Protein AF-A0A397YEB2-F1 (afdb_monomer)

pLDDT: mean 87.71, std 12.82, range [42.72, 96.62]

Secondary structure (DSSP, 8-state):
-----------EEEEEEEESSS--EEEEEEETTS-THHHHHHHHHHHT--GGGEEEEETTEEPPTT--TTTTT--TTEEEEEEE-

InterPro domains:
  IPR022617 Rad60/SUMO-like domain [PF11976] (13-83)
  IPR029071 Ubiquitin-like domain superfamily [SSF54236] (8-84)

Sequence (85 aa):
MRSKRCRAPQEKITLKVTNLEDEGKDVYEIGVHVHLERLMLDYCQRRNLDYTTLSFIFNGTFIRPLQTPAQLMMENDDIIDTVMD

Organism: Brassica campestris (NCBI:txid3711)

Structure (mmCIF, N/CA/C/O backbone):
data_AF-A0A397YEB2-F1
#
_entry.id   AF-A0A397YEB2-F1
#
loop_
_atom_site.group_PDB
_atom_site.id
_atom_site.type_symbol
_atom_site.label_atom_id
_atom_site.label_alt_id
_atom_site.label_comp_id
_atom_site.label_asym_id
_atom_site.label_entity_id
_atom_site.label_seq_id
_atom_site.pdbx_PDB_ins_code
_atom_site.Cartn_x
_atom_site.Cartn_y
_atom_site.Cartn_z
_atom_site.occupancy
_atom_site.B_iso_or_equiv
_atom_site.auth_seq_id
_atom_site.auth_comp_id
_atom_site.auth_asym_id
_atom_site.auth_atom_id
_atom_site.pdbx_PDB_model_num
ATOM 1 N N . MET A 1 1 ? -38.902 -2.643 10.170 1.00 42.72 1 MET A N 1
ATOM 2 C CA . MET A 1 1 ? -37.859 -2.199 11.120 1.00 42.72 1 MET A CA 1
ATOM 3 C C . MET A 1 1 ? -36.536 -2.107 10.369 1.00 42.72 1 MET A C 1
ATOM 5 O O . MET A 1 1 ? -36.002 -3.138 9.991 1.00 42.72 1 MET A O 1
ATOM 9 N N . ARG A 1 2 ? -36.041 -0.904 10.042 1.00 51.09 2 ARG A N 1
ATOM 10 C CA . ARG A 1 2 ? -34.696 -0.763 9.458 1.00 51.09 2 ARG A CA 1
ATOM 11 C C . ARG A 1 2 ? -33.715 -0.743 10.621 1.00 51.09 2 ARG A C 1
ATOM 13 O O . ARG A 1 2 ? -33.639 0.266 11.317 1.00 51.09 2 ARG A O 1
ATOM 20 N N . SER A 1 3 ? -33.043 -1.866 10.866 1.00 53.72 3 SER A N 1
ATOM 21 C CA . SER A 1 3 ? -31.960 -1.954 11.843 1.00 53.72 3 SER A CA 1
ATOM 22 C C . SER A 1 3 ? -30.935 -0.874 11.524 1.00 53.72 3 SER A C 1
ATOM 24 O O . SER A 1 3 ? -30.157 -0.996 10.578 1.00 53.72 3 SER A O 1
ATOM 26 N N . LYS A 1 4 ? -30.960 0.212 12.299 1.00 60.69 4 LYS A N 1
ATOM 27 C CA . LYS A 1 4 ? -29.861 1.164 12.353 1.00 60.69 4 LYS A CA 1
ATOM 28 C C . LYS A 1 4 ? -28.697 0.388 12.954 1.00 60.69 4 LYS A C 1
ATOM 30 O O . LYS A 1 4 ? -28.619 0.234 14.167 1.00 60.69 4 LYS A O 1
ATOM 35 N N . ARG A 1 5 ? -27.841 -0.187 12.102 1.00 55.62 5 ARG A N 1
ATOM 36 C CA . ARG A 1 5 ? -26.535 -0.676 12.544 1.00 55.62 5 ARG A CA 1
ATOM 37 C C . ARG A 1 5 ? -25.826 0.536 13.133 1.00 55.62 5 ARG A C 1
ATOM 39 O O . ARG A 1 5 ? -25.425 1.427 12.389 1.00 55.62 5 ARG A O 1
ATOM 46 N N . CYS A 1 6 ? -25.709 0.575 14.455 1.00 47.19 6 CYS A N 1
ATOM 47 C CA . CYS A 1 6 ? -24.724 1.395 15.136 1.00 47.19 6 CYS A CA 1
ATOM 48 C C . CYS A 1 6 ? -23.364 0.895 14.645 1.00 47.19 6 CYS A C 1
ATOM 50 O O . CYS A 1 6 ? -22.840 -0.098 15.143 1.00 47.19 6 CYS A O 1
ATOM 52 N N . ARG A 1 7 ? -22.853 1.484 13.562 1.00 60.97 7 ARG A N 1
ATOM 53 C CA . ARG A 1 7 ? -21.508 1.189 13.089 1.00 60.97 7 ARG A CA 1
ATOM 54 C C . ARG A 1 7 ? -20.602 1.890 14.090 1.00 60.97 7 ARG A C 1
ATOM 56 O O . ARG A 1 7 ? -20.602 3.118 14.134 1.00 60.97 7 ARG A O 1
ATOM 63 N N . ALA A 1 8 ? -19.910 1.118 14.930 1.00 60.41 8 ALA A N 1
ATOM 64 C CA . ALA A 1 8 ? -18.784 1.650 15.687 1.00 60.41 8 ALA A CA 1
ATOM 65 C C . ALA A 1 8 ? -17.890 2.446 14.716 1.00 60.41 8 ALA A C 1
ATOM 67 O O . ALA A 1 8 ? -17.852 2.078 13.529 1.00 60.41 8 ALA A O 1
ATOM 68 N N . PRO A 1 9 ? -17.230 3.531 15.162 1.00 60.66 9 PRO A N 1
ATOM 69 C CA . PRO A 1 9 ? -16.255 4.225 14.335 1.00 60.66 9 PRO A CA 1
ATOM 70 C C . PRO A 1 9 ? -15.317 3.166 13.761 1.00 60.66 9 PRO A C 1
ATOM 72 O O . PRO A 1 9 ? -14.640 2.464 14.505 1.00 60.66 9 PRO A O 1
ATOM 75 N N . GLN A 1 10 ? -15.394 2.941 12.450 1.00 70.94 10 GLN A N 1
ATOM 76 C CA . GLN A 1 10 ? -14.447 2.047 11.806 1.00 70.94 10 GLN A CA 1
ATOM 77 C C . GLN A 1 10 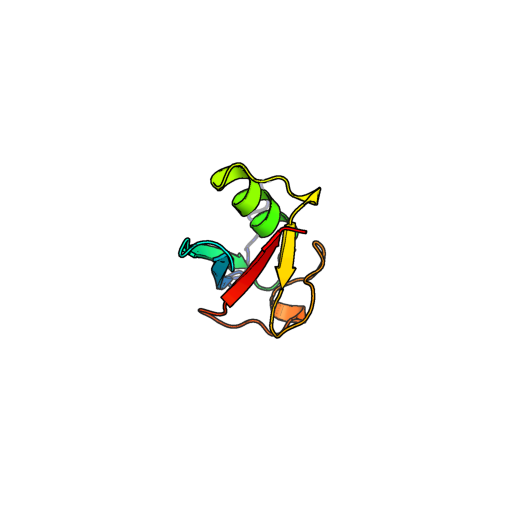? -13.143 2.812 11.832 1.00 70.94 10 GLN A C 1
ATOM 79 O O . GLN A 1 10 ? -13.074 3.884 11.238 1.00 70.94 10 GLN A O 1
ATOM 84 N N . GLU A 1 11 ? -12.174 2.299 12.577 1.00 88.62 11 GLU A N 1
ATOM 85 C CA . GLU A 1 11 ? -10.823 2.828 12.574 1.00 88.62 11 GLU A CA 1
ATOM 86 C C . GLU A 1 11 ? -10.299 2.777 11.139 1.00 88.62 11 GLU A C 1
ATOM 88 O O . GLU A 1 11 ? -10.424 1.761 10.440 1.00 88.62 11 GLU A O 1
ATOM 93 N N . LYS A 1 12 ? -9.822 3.924 10.670 1.00 93.75 12 LYS A N 1
ATOM 94 C CA . LYS A 1 12 ? -9.317 4.111 9.319 1.00 93.75 12 LYS A CA 1
ATOM 95 C C . LYS A 1 12 ? -7.922 4.680 9.395 1.00 93.75 12 LYS A C 1
ATOM 97 O O . LYS A 1 12 ? -7.623 5.440 10.312 1.00 93.75 12 LYS A O 1
ATOM 102 N N . ILE A 1 13 ? -7.140 4.346 8.386 1.00 95.50 13 ILE A N 1
ATOM 103 C CA . ILE A 1 13 ? -5.816 4.896 8.175 1.00 95.50 13 ILE A CA 1
ATOM 104 C C . ILE A 1 13 ? -5.705 5.467 6.766 1.00 95.50 13 ILE A C 1
ATOM 106 O O . ILE A 1 13 ? -6.443 5.074 5.852 1.00 95.50 13 ILE A O 1
ATOM 110 N N . THR A 1 14 ? -4.769 6.389 6.612 1.00 96.62 14 THR A N 1
ATOM 111 C CA . THR A 1 14 ? -4.379 6.967 5.332 1.00 96.62 14 THR A CA 1
ATOM 112 C C . THR A 1 14 ? -3.150 6.239 4.810 1.00 96.62 14 THR A C 1
ATOM 114 O O . THR A 1 14 ? -2.140 6.203 5.497 1.00 96.62 14 THR A O 1
ATOM 117 N N . LEU A 1 15 ? -3.212 5.706 3.594 1.00 96.62 15 LEU A N 1
ATOM 118 C CA . LEU A 1 15 ? -2.104 5.038 2.914 1.00 96.62 15 LEU A CA 1
ATOM 119 C C . LEU A 1 15 ? -1.759 5.774 1.622 1.00 96.62 15 LEU A C 1
ATOM 121 O O . LEU A 1 15 ? -2.636 6.333 0.957 1.00 96.62 15 LEU A O 1
ATOM 125 N N . LYS A 1 16 ? -0.484 5.756 1.250 1.00 95.44 16 LYS A N 1
ATOM 126 C CA . LYS A 1 16 ? 0.033 6.319 0.002 1.00 95.44 16 LYS A CA 1
ATOM 127 C C . L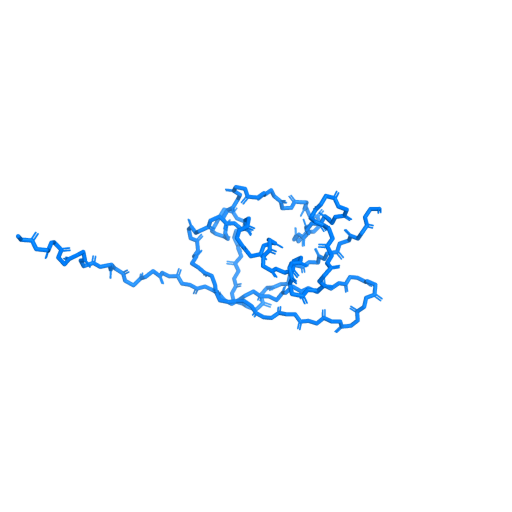YS A 1 16 ? 0.453 5.181 -0.905 1.00 95.44 16 LYS A C 1
ATOM 129 O O . LYS A 1 16 ? 1.205 4.318 -0.485 1.00 95.44 16 LYS A O 1
ATOM 134 N N . VAL A 1 17 ? -0.014 5.181 -2.143 1.00 94.75 17 VAL A N 1
ATOM 135 C CA . VAL A 1 17 ? 0.422 4.230 -3.165 1.00 94.75 17 VAL A CA 1
ATOM 136 C C . VAL A 1 17 ? 1.305 4.973 -4.151 1.00 94.75 17 VAL A C 1
ATOM 138 O O . VAL A 1 17 ? 0.899 6.009 -4.687 1.00 94.75 17 VAL A O 1
ATOM 141 N N . THR A 1 18 ? 2.509 4.461 -4.367 1.00 92.12 18 THR A N 1
ATOM 142 C CA . THR A 1 18 ? 3.515 5.034 -5.261 1.00 92.12 18 THR A CA 1
ATOM 143 C C . THR A 1 18 ? 3.917 4.026 -6.321 1.00 92.12 18 THR A C 1
ATOM 145 O O . THR A 1 18 ? 3.929 2.823 -6.073 1.00 92.12 18 THR A O 1
ATOM 148 N N . ASN A 1 19 ? 4.223 4.506 -7.521 1.00 86.38 19 ASN A N 1
ATOM 149 C CA . ASN A 1 19 ? 4.868 3.688 -8.542 1.00 86.38 19 ASN A CA 1
ATOM 150 C C . ASN A 1 19 ? 6.387 3.843 -8.405 1.00 86.38 19 ASN A C 1
ATOM 152 O O . ASN A 1 19 ? 6.861 4.943 -8.133 1.00 86.38 19 ASN A O 1
ATOM 156 N N . LEU A 1 20 ? 7.152 2.758 -8.544 1.00 79.06 20 LEU A N 1
ATOM 157 C CA . LEU A 1 20 ? 8.614 2.856 -8.587 1.00 79.06 20 LEU A CA 1
ATOM 158 C C . LEU A 1 20 ? 9.118 3.486 -9.893 1.00 79.06 20 LEU A C 1
ATOM 160 O O . LEU A 1 20 ? 10.191 4.084 -9.895 1.00 79.06 20 LEU A O 1
ATOM 164 N N . GLU A 1 21 ? 8.367 3.360 -10.989 1.00 75.44 21 GLU A N 1
ATOM 165 C CA . GLU A 1 21 ? 8.769 3.886 -12.301 1.00 75.44 21 GLU A CA 1
ATOM 166 C C . GLU A 1 21 ? 8.377 5.354 -12.514 1.00 75.44 21 GLU A C 1
ATOM 168 O O . GLU A 1 21 ? 9.046 6.072 -13.255 1.00 75.44 21 GLU A O 1
ATOM 173 N N . ASP A 1 22 ? 7.333 5.820 -11.824 1.00 76.94 22 ASP A N 1
ATOM 174 C CA . ASP A 1 22 ? 6.778 7.166 -11.965 1.00 76.94 22 ASP A CA 1
ATOM 175 C C . ASP A 1 22 ? 6.667 7.876 -10.613 1.00 76.94 22 ASP A C 1
ATOM 177 O O . ASP A 1 22 ? 6.294 7.286 -9.606 1.00 76.94 22 ASP A O 1
ATOM 181 N N . GLU A 1 23 ? 6.805 9.204 -10.592 1.00 73.19 23 GLU A N 1
ATOM 182 C CA . GLU A 1 23 ? 6.585 10.022 -9.382 1.00 73.19 23 GLU A CA 1
ATOM 183 C C . GLU A 1 23 ? 5.103 10.140 -8.949 1.00 73.19 23 GLU A C 1
ATOM 185 O O . GLU A 1 23 ? 4.744 10.940 -8.077 1.00 73.19 23 GLU A O 1
ATOM 190 N N . GLY A 1 24 ? 4.210 9.349 -9.550 1.00 77.94 24 GLY A N 1
ATOM 191 C CA . GLY A 1 24 ? 2.786 9.338 -9.246 1.00 77.94 24 GLY A CA 1
ATOM 192 C C . GLY A 1 24 ? 2.500 8.832 -7.832 1.00 77.94 24 GLY A C 1
ATOM 193 O O . GLY A 1 24 ? 2.797 7.686 -7.507 1.00 77.94 24 GLY A O 1
ATOM 194 N N . LYS A 1 25 ? 1.861 9.675 -7.009 1.00 86.06 25 LYS A N 1
ATOM 195 C CA . LYS A 1 25 ? 1.400 9.317 -5.659 1.00 86.06 25 LYS A CA 1
ATOM 196 C C . LYS A 1 25 ? -0.117 9.414 -5.568 1.00 86.06 25 LYS A C 1
ATOM 198 O O . LYS A 1 25 ? -0.681 10.468 -5.859 1.00 86.06 25 LYS A O 1
ATOM 203 N N . ASP A 1 26 ? -0.765 8.345 -5.126 1.00 92.50 26 ASP A N 1
ATOM 204 C CA . ASP A 1 26 ? -2.193 8.322 -4.813 1.00 92.50 26 ASP A CA 1
ATOM 205 C C . ASP A 1 26 ? -2.396 8.131 -3.313 1.00 92.50 26 ASP A C 1
ATOM 207 O O . ASP A 1 26 ? -1.742 7.304 -2.685 1.00 92.50 26 ASP A O 1
ATOM 211 N N . VAL A 1 27 ? -3.316 8.894 -2.728 1.00 94.31 27 VAL A N 1
ATOM 212 C CA . VAL A 1 27 ? -3.626 8.833 -1.296 1.00 94.31 27 VAL A CA 1
ATOM 213 C C . VAL A 1 27 ? -4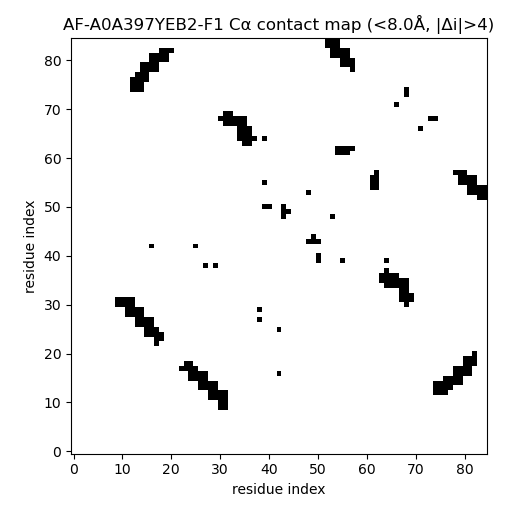.988 8.175 -1.110 1.00 94.31 27 VAL A C 1
ATOM 215 O O . VAL A 1 27 ? -5.969 8.569 -1.745 1.00 94.31 27 VAL A O 1
ATOM 218 N N . TYR A 1 28 ? -5.054 7.195 -0.214 1.00 95.31 28 TYR A N 1
ATOM 219 C CA . TYR A 1 28 ? -6.251 6.422 0.093 1.00 95.31 28 TYR A CA 1
ATOM 220 C C . TYR A 1 28 ? -6.559 6.462 1.581 1.00 95.31 28 TYR A C 1
ATOM 222 O O . TYR A 1 28 ? -5.668 6.312 2.403 1.00 95.31 28 TYR A O 1
ATOM 230 N N . GLU A 1 29 ? -7.838 6.579 1.926 1.00 95.06 29 GLU A N 1
ATOM 231 C CA . GLU A 1 29 ? -8.323 6.359 3.288 1.00 95.06 29 GLU A CA 1
ATOM 232 C C . GLU A 1 29 ? -9.087 5.028 3.326 1.00 95.06 29 GLU A C 1
ATOM 234 O O . GLU A 1 29 ? -10.108 4.865 2.648 1.00 95.06 29 GLU A O 1
ATOM 239 N N . ILE A 1 30 ? -8.604 4.063 4.110 1.00 94.25 30 ILE A N 1
ATOM 240 C CA . ILE A 1 30 ? -9.181 2.715 4.197 1.00 94.25 30 ILE A CA 1
ATOM 241 C C . ILE A 1 30 ? -9.358 2.281 5.654 1.00 94.25 30 ILE A C 1
ATOM 243 O O . ILE A 1 30 ? -8.605 2.672 6.537 1.00 94.25 30 ILE A O 1
ATOM 247 N N . GLY A 1 31 ? -10.386 1.471 5.923 1.00 94.25 31 GLY A N 1
ATOM 248 C CA . GLY A 1 31 ? -10.577 0.872 7.244 1.00 94.25 31 GLY A CA 1
ATOM 249 C C . GLY A 1 31 ? -9.514 -0.183 7.550 1.00 94.25 31 GLY A C 1
ATOM 250 O O . GLY A 1 31 ? -9.230 -1.021 6.697 1.00 94.25 31 GLY A O 1
ATOM 251 N N . VAL A 1 32 ? -9.002 -0.217 8.783 1.00 94.25 32 VAL A N 1
ATOM 252 C CA . VAL A 1 32 ? -7.901 -1.117 9.198 1.00 94.25 32 VAL A CA 1
ATOM 253 C C . VAL A 1 32 ? -8.222 -2.615 9.070 1.00 94.25 32 VAL A C 1
ATOM 255 O O . VAL A 1 32 ? -7.324 -3.452 9.002 1.00 94.25 32 VAL A O 1
ATOM 258 N N . HIS A 1 33 ? -9.507 -2.970 8.993 1.00 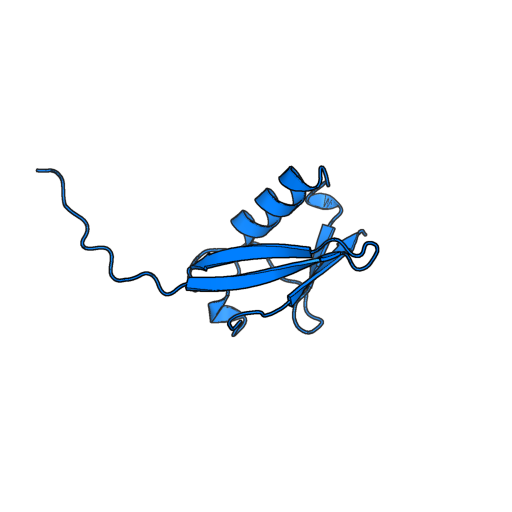93.44 33 HIS A N 1
ATOM 259 C CA . HIS A 1 33 ? -9.995 -4.346 8.831 1.00 93.44 33 HIS A CA 1
ATOM 260 C C . HIS A 1 33 ? -10.585 -4.642 7.444 1.00 93.44 33 HIS A C 1
ATOM 262 O O . HIS A 1 33 ? -11.204 -5.685 7.250 1.00 93.44 33 HIS A O 1
ATOM 268 N N . VAL A 1 34 ? -10.454 -3.722 6.487 1.00 93.44 34 VAL A N 1
ATOM 269 C CA . VAL A 1 34 ? -10.907 -3.933 5.106 1.00 93.44 34 VAL A CA 1
ATOM 270 C C . VAL A 1 34 ? -9.780 -4.583 4.304 1.00 93.44 34 VAL A C 1
ATOM 272 O O . VAL A 1 34 ? -8.611 -4.271 4.514 1.00 93.44 34 VAL A O 1
ATOM 275 N N . HIS A 1 35 ? -10.132 -5.489 3.390 1.00 96.44 35 HIS A N 1
ATOM 276 C CA . HIS A 1 35 ? -9.176 -6.093 2.463 1.00 96.44 35 HIS A CA 1
ATOM 277 C C . HIS A 1 35 ? -8.563 -5.043 1.529 1.00 96.44 35 HIS A C 1
ATOM 279 O O . HIS A 1 35 ? -9.274 -4.192 0.983 1.00 96.44 35 HIS A O 1
ATOM 285 N N . LEU A 1 36 ? -7.251 -5.134 1.324 1.00 96.12 36 LEU A N 1
ATOM 286 C CA . LEU A 1 36 ? -6.489 -4.214 0.480 1.00 96.12 36 LEU A CA 1
ATOM 287 C C . LEU A 1 36 ? -6.817 -4.359 -1.015 1.00 96.12 36 LEU A C 1
ATOM 289 O O . LEU A 1 36 ? -6.605 -3.408 -1.762 1.00 96.12 36 LEU A O 1
ATOM 293 N N . GLU A 1 37 ? -7.423 -5.475 -1.441 1.00 95.56 37 GLU A N 1
ATOM 294 C CA . GLU A 1 37 ? -7.899 -5.714 -2.815 1.00 95.56 37 GLU A CA 1
ATOM 295 C C . GLU A 1 37 ? -8.662 -4.520 -3.400 1.00 95.56 37 GLU A C 1
ATOM 297 O O . GLU A 1 37 ? -8.420 -4.109 -4.531 1.00 95.56 37 GLU A O 1
ATOM 302 N N . ARG A 1 38 ? -9.556 -3.908 -2.615 1.00 93.31 38 ARG A N 1
ATOM 303 C CA . ARG A 1 38 ? -10.360 -2.782 -3.100 1.00 93.31 38 ARG A CA 1
ATOM 304 C C . ARG A 1 38 ? -9.509 -1.556 -3.435 1.00 93.31 38 ARG A C 1
ATOM 306 O O . ARG A 1 38 ? -9.816 -0.864 -4.399 1.00 93.31 38 ARG A O 1
ATOM 313 N N . LEU A 1 39 ? -8.481 -1.282 -2.633 1.00 95.00 39 LEU A N 1
ATOM 314 C CA . LEU A 1 39 ? -7.534 -0.194 -2.879 1.00 95.00 39 LEU A CA 1
ATOM 315 C C . LEU A 1 39 ? -6.680 -0.506 -4.111 1.00 95.00 39 LEU A C 1
ATOM 317 O O . LEU A 1 39 ? -6.498 0.366 -4.954 1.00 95.00 39 LEU A O 1
ATOM 321 N N . MET A 1 40 ? -6.223 -1.753 -4.249 1.00 95.06 40 MET A N 1
ATOM 322 C CA . MET A 1 40 ? -5.420 -2.185 -5.395 1.00 95.06 40 MET A CA 1
ATOM 323 C C . MET A 1 40 ? -6.183 -2.060 -6.717 1.00 95.06 40 MET A C 1
ATOM 325 O O . MET A 1 40 ? -5.667 -1.491 -7.677 1.00 95.06 40 MET A O 1
ATOM 329 N N . LEU A 1 41 ? -7.425 -2.551 -6.763 1.00 94.19 41 LEU A N 1
ATOM 330 C CA . LEU A 1 41 ? -8.268 -2.474 -7.956 1.00 94.19 41 LEU A CA 1
ATOM 331 C C . LEU A 1 41 ? -8.591 -1.022 -8.328 1.00 94.19 41 LEU A C 1
ATOM 333 O O . LEU A 1 41 ? -8.512 -0.665 -9.502 1.00 94.19 41 LEU A O 1
ATOM 337 N N . ASP A 1 42 ? -8.909 -0.176 -7.342 1.00 94.81 42 ASP A N 1
ATOM 338 C CA . ASP A 1 42 ? -9.175 1.249 -7.577 1.00 94.81 42 ASP A CA 1
ATOM 339 C C . ASP A 1 42 ? -7.925 1.977 -8.099 1.00 94.81 42 ASP A C 1
ATOM 341 O O . ASP A 1 42 ? -8.024 2.779 -9.027 1.00 94.81 42 ASP A O 1
ATOM 345 N N . TYR A 1 43 ? -6.736 1.646 -7.583 1.00 93.69 43 TYR A N 1
ATOM 346 C CA . TYR A 1 43 ? -5.468 2.177 -8.091 1.00 93.69 43 TYR A CA 1
ATOM 347 C C . TYR A 1 43 ? -5.234 1.809 -9.560 1.00 93.69 43 TYR A C 1
ATOM 349 O O . TYR A 1 43 ? -5.004 2.697 -10.385 1.00 93.69 43 TYR A O 1
ATOM 357 N N . CYS A 1 44 ? -5.374 0.525 -9.903 1.00 92.25 44 CYS A N 1
ATOM 358 C CA . CYS A 1 44 ? -5.225 0.045 -11.278 1.00 92.25 44 CYS A CA 1
ATOM 359 C C . CYS A 1 44 ? -6.224 0.740 -12.215 1.00 92.25 44 CYS A C 1
ATOM 361 O O . CYS A 1 44 ? -5.850 1.238 -13.276 1.00 92.25 44 CYS A O 1
ATOM 363 N N . GLN A 1 45 ? -7.483 0.874 -11.786 1.00 92.56 45 GLN A N 1
ATOM 364 C CA . GLN A 1 45 ? -8.529 1.533 -12.564 1.00 92.56 45 GLN A CA 1
ATOM 365 C C . GLN A 1 45 ? -8.245 3.027 -12.799 1.00 92.56 45 GLN A C 1
ATOM 367 O O . GLN A 1 45 ? -8.452 3.517 -13.909 1.00 92.56 45 GLN A O 1
ATOM 372 N N . ARG A 1 46 ? -7.762 3.766 -11.791 1.00 90.62 46 ARG A N 1
ATOM 373 C CA . ARG A 1 46 ? -7.455 5.206 -11.917 1.00 90.62 46 ARG A CA 1
ATOM 374 C C . ARG A 1 46 ? -6.251 5.482 -12.809 1.00 90.62 46 ARG A C 1
ATOM 376 O O . ARG A 1 46 ? -6.235 6.491 -13.510 1.00 90.62 46 ARG A O 1
ATOM 383 N N . ARG A 1 47 ? -5.248 4.605 -12.761 1.00 88.81 47 ARG A N 1
ATOM 384 C CA . ARG A 1 47 ? -4.011 4.721 -13.542 1.00 88.81 47 ARG A CA 1
ATOM 385 C C . ARG A 1 47 ? -4.090 4.023 -14.903 1.00 88.81 47 ARG A C 1
ATOM 387 O O . ARG A 1 47 ? -3.147 4.127 -15.676 1.00 88.81 47 ARG A O 1
ATOM 394 N N . ASN A 1 48 ? -5.215 3.370 -15.209 1.00 89.62 48 ASN A N 1
ATOM 395 C CA . ASN A 1 48 ? -5.410 2.557 -16.412 1.00 89.62 48 ASN A CA 1
ATOM 396 C C . ASN A 1 48 ? -4.309 1.487 -16.569 1.00 89.62 48 ASN A C 1
ATOM 398 O O . ASN A 1 48 ? -3.756 1.299 -17.653 1.00 89.62 48 ASN A O 1
ATOM 402 N N . LEU A 1 49 ? -3.992 0.822 -15.456 1.00 88.50 49 LEU A N 1
ATOM 403 C CA . LEU A 1 49 ? -3.028 -0.270 -15.355 1.00 88.50 49 LEU A CA 1
ATOM 404 C C . LEU A 1 49 ? -3.764 -1.604 -15.206 1.00 88.50 49 LEU A C 1
ATOM 406 O O . LEU A 1 49 ? -4.899 -1.650 -14.721 1.00 88.50 49 LEU A O 1
ATOM 410 N N . ASP A 1 50 ? -3.114 -2.691 -15.609 1.00 89.38 50 ASP A N 1
ATOM 411 C CA . ASP A 1 50 ? -3.641 -4.039 -15.416 1.00 89.38 50 ASP A CA 1
ATOM 412 C C . ASP A 1 50 ? -3.256 -4.551 -14.022 1.00 89.38 50 ASP A C 1
ATOM 414 O O . ASP A 1 50 ? -2.101 -4.493 -13.605 1.00 89.38 50 ASP A O 1
ATOM 418 N N . TYR A 1 51 ? -4.243 -5.062 -13.287 1.00 88.31 51 TYR A N 1
ATOM 419 C CA . TYR A 1 51 ? -4.025 -5.654 -11.969 1.00 88.31 51 TYR A CA 1
ATOM 420 C C . TYR A 1 51 ? -3.118 -6.890 -12.034 1.00 88.31 51 TYR A C 1
ATOM 422 O O . TYR A 1 51 ? -2.413 -7.188 -11.077 1.00 88.31 51 TYR A O 1
ATOM 430 N N . THR A 1 52 ? -3.128 -7.614 -13.155 1.00 88.12 52 THR A N 1
ATOM 431 C CA . THR A 1 52 ? -2.331 -8.836 -13.325 1.00 88.12 52 THR A CA 1
ATOM 432 C C . THR A 1 52 ? -0.850 -8.574 -13.579 1.00 88.12 52 THR A C 1
ATOM 434 O O . THR A 1 52 ? -0.043 -9.470 -13.352 1.00 88.12 52 THR A O 1
ATOM 437 N N . THR A 1 53 ? -0.495 -7.364 -14.017 1.00 87.19 53 THR A N 1
ATOM 438 C CA . THR A 1 53 ? 0.888 -6.951 -14.299 1.00 87.19 53 THR A CA 1
ATOM 439 C C . THR A 1 53 ? 1.486 -6.127 -13.163 1.00 87.19 53 THR A C 1
ATOM 441 O O . THR A 1 53 ? 2.570 -5.577 -13.322 1.00 87.19 53 THR A O 1
ATOM 444 N N . LEU A 1 54 ? 0.764 -5.965 -12.049 1.00 90.06 54 LEU A N 1
ATOM 445 C CA . LEU A 1 54 ? 1.168 -5.122 -10.932 1.00 90.06 54 LEU A CA 1
ATOM 446 C C . LEU A 1 54 ? 1.295 -5.915 -9.640 1.00 90.06 54 LEU A C 1
ATOM 448 O O . LEU A 1 54 ? 0.357 -6.559 -9.168 1.00 90.06 54 LEU A O 1
ATOM 452 N N . SER A 1 55 ? 2.442 -5.734 -9.002 1.00 92.38 55 SER A N 1
ATOM 453 C CA . SER A 1 55 ? 2.740 -6.247 -7.679 1.00 92.38 55 SER A CA 1
ATOM 454 C C . SER A 1 55 ? 2.797 -5.096 -6.671 1.00 92.38 55 SER A C 1
ATOM 456 O O . SER A 1 55 ? 3.515 -4.117 -6.861 1.00 92.38 55 SER A O 1
ATOM 458 N N . PHE A 1 56 ? 2.040 -5.214 -5.576 1.00 94.31 56 PHE A N 1
ATOM 459 C CA . PHE A 1 56 ? 2.018 -4.236 -4.483 1.00 94.31 56 PHE A CA 1
ATOM 460 C C . PHE A 1 56 ? 2.945 -4.697 -3.358 1.00 94.31 56 PHE A C 1
ATOM 462 O O . PHE A 1 56 ? 2.834 -5.833 -2.891 1.00 94.31 56 PHE A O 1
ATOM 469 N N . ILE A 1 57 ? 3.831 -3.821 -2.897 1.00 94.94 57 ILE A N 1
ATOM 470 C CA . ILE A 1 57 ? 4.886 -4.119 -1.931 1.00 94.94 57 ILE A CA 1
ATOM 471 C C . ILE A 1 57 ? 4.770 -3.171 -0.739 1.00 94.94 57 ILE A C 1
ATOM 473 O O . ILE A 1 57 ? 4.619 -1.963 -0.890 1.00 94.94 57 ILE A O 1
ATOM 477 N N . PHE A 1 58 ? 4.875 -3.727 0.464 1.00 95.44 58 PHE A N 1
ATOM 478 C CA . PHE A 1 58 ? 5.009 -2.972 1.706 1.00 95.44 58 PHE A CA 1
ATOM 479 C C . PHE A 1 58 ? 6.145 -3.565 2.533 1.00 95.44 58 PHE A C 1
ATOM 481 O O . PHE A 1 58 ? 6.206 -4.783 2.715 1.00 95.44 58 PHE A O 1
ATOM 488 N N . ASN A 1 59 ? 7.067 -2.722 3.008 1.00 92.69 59 ASN A N 1
ATOM 489 C CA . ASN A 1 59 ? 8.250 -3.144 3.770 1.00 92.69 59 ASN A CA 1
ATOM 490 C C . ASN A 1 59 ? 9.023 -4.305 3.104 1.00 92.69 59 ASN A C 1
ATOM 492 O O . ASN A 1 59 ? 9.449 -5.254 3.763 1.00 92.69 59 ASN A O 1
ATOM 496 N N . GLY A 1 60 ? 9.156 -4.262 1.773 1.00 90.56 60 GLY A N 1
ATOM 497 C CA . GLY A 1 60 ? 9.852 -5.289 0.988 1.00 90.56 60 GLY A CA 1
ATOM 498 C C . GLY A 1 60 ? 9.106 -6.621 0.839 1.00 90.56 60 GLY A C 1
ATOM 499 O O . GLY A 1 60 ? 9.677 -7.576 0.321 1.00 90.56 60 GLY A O 1
ATOM 500 N N . THR A 1 61 ? 7.846 -6.709 1.276 1.00 92.62 61 THR A N 1
ATOM 501 C CA . THR A 1 61 ? 7.012 -7.913 1.150 1.00 92.62 61 THR A CA 1
ATOM 502 C C . THR A 1 61 ? 5.814 -7.661 0.242 1.00 92.62 61 THR A C 1
ATOM 504 O O . THR A 1 61 ? 5.161 -6.623 0.340 1.00 92.62 61 THR A O 1
ATOM 507 N N . PHE A 1 62 ? 5.485 -8.634 -0.612 1.00 94.06 62 PHE A N 1
ATOM 508 C CA . PHE A 1 62 ? 4.292 -8.575 -1.453 1.00 94.06 62 PHE A CA 1
ATOM 509 C C . PHE A 1 62 ? 3.011 -8.634 -0.622 1.00 94.06 62 PHE A C 1
ATOM 511 O O . PHE A 1 62 ? 2.801 -9.547 0.185 1.00 94.06 62 PHE A O 1
ATOM 518 N N . ILE A 1 63 ? 2.131 -7.676 -0.876 1.00 95.38 63 ILE A N 1
ATOM 519 C CA . ILE A 1 63 ? 0.809 -7.598 -0.277 1.00 95.38 63 ILE A CA 1
ATOM 520 C C . ILE A 1 63 ? -0.130 -8.528 -1.041 1.00 95.38 63 ILE A C 1
ATOM 522 O O . ILE A 1 63 ? -0.241 -8.470 -2.264 1.00 95.38 63 ILE A O 1
ATOM 526 N N . ARG A 1 64 ? -0.871 -9.361 -0.313 1.00 95.44 64 ARG A N 1
ATOM 527 C CA . ARG A 1 64 ? -1.946 -10.184 -0.879 1.00 95.44 64 ARG A CA 1
ATOM 528 C C . ARG A 1 64 ? -3.277 -9.423 -0.849 1.00 95.44 64 ARG A C 1
ATOM 530 O O . ARG A 1 64 ? -3.545 -8.736 0.136 1.00 95.44 64 ARG A O 1
ATOM 537 N N . PRO A 1 65 ? -4.179 -9.623 -1.827 1.00 93.88 65 PRO A N 1
ATOM 538 C CA . PRO A 1 65 ? -5.459 -8.903 -1.899 1.00 93.88 65 PRO A CA 1
ATOM 539 C C . PRO A 1 65 ? -6.325 -9.051 -0.638 1.00 93.88 65 PRO A C 1
ATOM 541 O O . PRO A 1 65 ? -6.964 -8.097 -0.198 1.00 93.88 65 PRO A O 1
ATOM 544 N N . LEU A 1 66 ? -6.307 -10.232 -0.012 1.00 94.44 66 LEU A N 1
ATOM 545 C CA . LEU A 1 66 ? -7.090 -10.529 1.192 1.00 94.44 66 LEU A CA 1
ATOM 546 C C . LEU A 1 66 ? -6.439 -10.049 2.499 1.00 94.44 66 LEU A C 1
ATOM 548 O O . LEU A 1 66 ? -7.049 -10.192 3.559 1.00 94.44 66 LEU A O 1
ATOM 552 N N . GLN A 1 67 ? -5.226 -9.493 2.466 1.00 96.44 67 GLN A N 1
ATOM 553 C CA . GLN A 1 67 ? -4.631 -8.910 3.667 1.00 96.44 67 GLN A CA 1
ATOM 554 C C . GLN A 1 67 ? -5.325 -7.602 4.042 1.00 96.44 67 GLN A C 1
ATOM 556 O O . GLN A 1 67 ? -5.895 -6.910 3.195 1.00 96.44 67 GLN A O 1
ATOM 561 N N . THR A 1 68 ? -5.285 -7.276 5.329 1.00 95.31 68 THR A N 1
ATOM 562 C CA . THR A 1 68 ? -5.792 -6.009 5.860 1.00 95.31 68 THR A CA 1
ATOM 563 C C . THR A 1 68 ? -4.643 -5.146 6.379 1.00 95.31 68 THR A C 1
ATOM 565 O O . THR A 1 68 ? -3.607 -5.690 6.775 1.00 95.31 68 THR A O 1
ATOM 568 N N . PRO A 1 69 ? -4.821 -3.816 6.459 1.00 96.00 69 PRO A N 1
ATOM 569 C CA . PRO A 1 69 ? -3.802 -2.951 7.040 1.00 96.00 69 PRO A CA 1
ATOM 570 C C . PRO A 1 69 ? -3.402 -3.351 8.467 1.00 96.00 69 PRO A C 1
ATOM 572 O O . PRO A 1 69 ? -2.219 -3.384 8.786 1.00 96.00 69 PRO A O 1
ATOM 575 N N . ALA A 1 70 ? -4.366 -3.763 9.300 1.00 95.06 70 ALA A N 1
ATOM 576 C CA . ALA A 1 70 ? -4.084 -4.229 10.659 1.00 95.06 70 ALA A CA 1
ATOM 577 C C . ALA A 1 70 ? -3.184 -5.479 10.697 1.00 95.06 70 ALA A C 1
ATOM 579 O O . ALA A 1 70 ? -2.354 -5.607 11.591 1.00 95.06 70 ALA A O 1
ATOM 580 N N . GLN A 1 71 ? -3.329 -6.405 9.741 1.00 95.31 71 GLN A N 1
ATOM 581 C CA . GLN A 1 71 ? -2.478 -7.602 9.667 1.00 95.31 71 GLN A CA 1
ATOM 582 C C . GLN A 1 71 ? -1.041 -7.271 9.271 1.00 95.31 71 GLN A C 1
ATOM 584 O O . GLN A 1 71 ? -0.119 -7.968 9.685 1.00 95.31 71 GLN A O 1
ATOM 589 N N . LEU A 1 72 ? -0.869 -6.228 8.462 1.00 95.38 72 LEU A N 1
ATOM 590 C CA . LEU A 1 72 ? 0.432 -5.738 8.025 1.00 95.38 72 LEU A CA 1
ATOM 591 C C . LEU A 1 72 ? 1.020 -4.698 8.984 1.00 95.38 72 LEU A C 1
ATOM 593 O O . LEU A 1 72 ? 2.120 -4.227 8.734 1.00 95.38 72 LEU A O 1
ATOM 597 N N . MET A 1 73 ? 0.313 -4.377 10.078 1.00 94.88 73 MET A N 1
ATOM 598 C CA . MET A 1 73 ? 0.686 -3.330 11.035 1.00 94.88 73 MET A CA 1
ATOM 599 C C . MET A 1 73 ? 0.943 -1.980 10.351 1.00 94.88 73 MET A C 1
ATOM 601 O O . MET A 1 73 ? 1.881 -1.276 10.702 1.00 94.88 73 MET A O 1
ATOM 605 N N . MET A 1 74 ? 0.120 -1.648 9.354 1.00 95.94 74 MET A N 1
ATOM 606 C CA . MET A 1 74 ? 0.210 -0.371 8.654 1.00 95.94 74 MET A CA 1
ATOM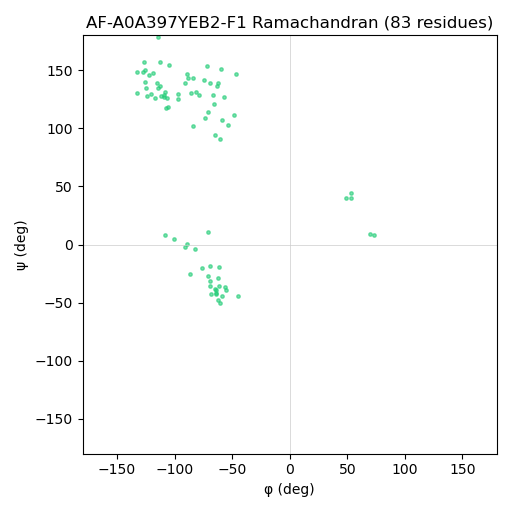 607 C C . MET A 1 74 ? -0.332 0.772 9.512 1.00 95.94 74 MET A C 1
ATOM 609 O O . MET A 1 74 ? -1.372 0.634 10.166 1.00 95.94 74 MET A O 1
ATOM 613 N N . GLU A 1 75 ? 0.334 1.914 9.432 1.00 95.50 75 GLU A N 1
ATOM 614 C CA . GLU A 1 75 ? -0.003 3.149 10.127 1.00 95.50 75 GLU A CA 1
ATOM 615 C C . GLU A 1 75 ? -0.409 4.264 9.151 1.00 95.50 75 GLU A C 1
ATOM 617 O O . GLU A 1 75 ? -0.458 4.100 7.929 1.00 95.50 75 GLU A O 1
ATOM 622 N N . ASN A 1 76 ? -0.768 5.423 9.706 1.00 95.88 76 ASN A N 1
ATOM 623 C CA . ASN A 1 76 ? -1.064 6.597 8.899 1.00 95.88 76 ASN A CA 1
ATOM 624 C 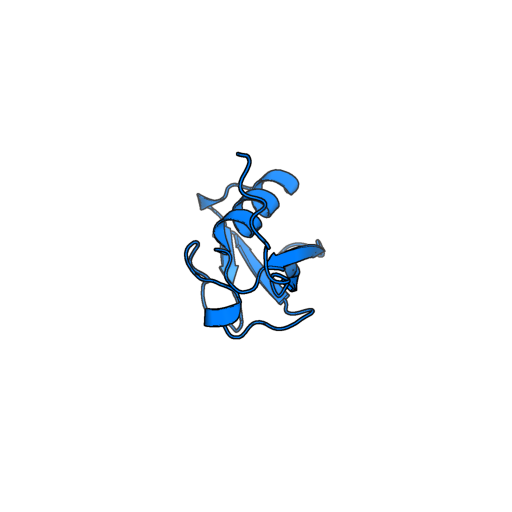C . ASN A 1 76 ? 0.170 7.040 8.114 1.00 95.88 76 ASN A C 1
ATOM 626 O O . ASN A 1 76 ? 1.264 7.129 8.660 1.00 95.88 76 ASN A O 1
ATOM 630 N N . ASP A 1 77 ? -0.064 7.419 6.862 1.00 95.06 77 ASP A N 1
ATOM 631 C CA . ASP A 1 77 ? 0.930 7.932 5.927 1.00 95.06 77 ASP A CA 1
ATOM 632 C C . ASP A 1 77 ? 1.961 6.908 5.428 1.00 95.06 77 ASP A C 1
ATOM 634 O O . ASP A 1 77 ? 2.872 7.306 4.693 1.00 95.06 77 ASP A O 1
ATOM 638 N N . ASP A 1 78 ? 1.766 5.620 5.733 1.00 96.25 78 ASP A N 1
ATOM 639 C CA . ASP A 1 78 ? 2.558 4.517 5.186 1.00 96.25 78 ASP A CA 1
ATOM 640 C C . ASP A 1 78 ? 2.483 4.445 3.658 1.00 96.25 78 ASP A C 1
ATOM 642 O O . ASP A 1 78 ? 1.489 4.834 3.032 1.00 96.25 78 ASP A O 1
ATOM 646 N N . ILE A 1 79 ? 3.557 3.926 3.059 1.00 94.25 79 ILE A N 1
ATOM 647 C CA . ILE A 1 79 ? 3.762 3.888 1.611 1.00 94.25 79 ILE A CA 1
ATOM 648 C C . ILE A 1 79 ? 3.708 2.442 1.116 1.00 94.25 79 ILE A C 1
ATOM 650 O O . ILE A 1 79 ? 4.408 1.573 1.628 1.00 94.25 79 ILE A O 1
ATOM 654 N N . ILE A 1 80 ? 2.879 2.204 0.106 1.00 95.38 80 ILE A N 1
ATOM 655 C CA . ILE A 1 80 ? 2.811 0.973 -0.672 1.00 95.38 80 ILE A CA 1
ATOM 656 C C . ILE A 1 80 ? 3.445 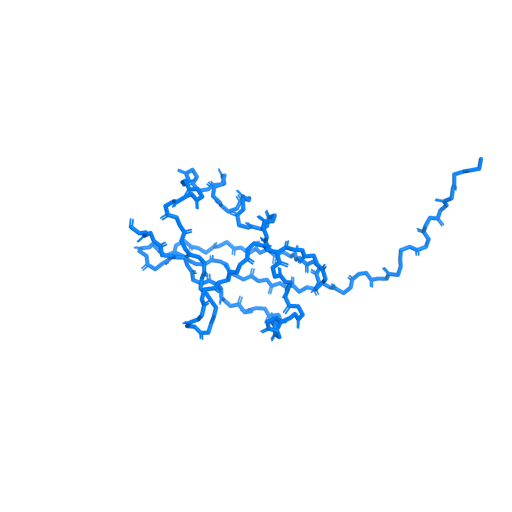1.254 -2.028 1.00 95.38 80 ILE A C 1
ATOM 658 O O . ILE A 1 80 ? 2.936 2.074 -2.795 1.00 95.38 80 ILE A O 1
ATOM 662 N N . ASP A 1 81 ? 4.514 0.537 -2.334 1.00 93.38 81 ASP A N 1
ATOM 663 C CA . ASP A 1 81 ? 5.161 0.600 -3.635 1.00 93.38 81 ASP A CA 1
ATOM 664 C C . ASP A 1 81 ? 4.461 -0.336 -4.619 1.00 93.38 81 ASP A C 1
ATOM 666 O O . ASP A 1 81 ? 4.008 -1.426 -4.266 1.00 93.38 81 ASP A O 1
ATOM 670 N N . THR A 1 82 ? 4.374 0.089 -5.872 1.00 92.12 82 THR A N 1
ATOM 671 C CA . THR A 1 82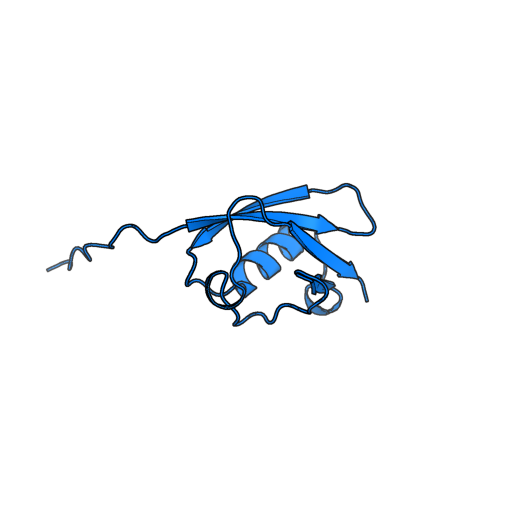 ? 3.890 -0.728 -6.982 1.00 92.12 82 THR A CA 1
ATOM 672 C C . THR A 1 82 ? 5.021 -0.971 -7.960 1.00 92.12 82 THR A C 1
ATOM 674 O O . THR A 1 82 ? 5.791 -0.065 -8.284 1.00 92.12 82 THR A O 1
ATOM 677 N N . VAL A 1 83 ? 5.131 -2.223 -8.388 1.00 89.56 83 VAL A N 1
ATOM 678 C CA . VAL A 1 83 ? 6.130 -2.692 -9.344 1.00 89.56 83 VAL A CA 1
ATOM 679 C C . VAL A 1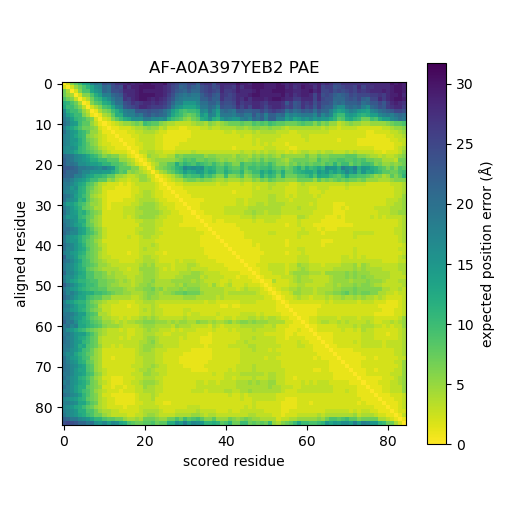 83 ? 5.382 -3.349 -10.487 1.00 89.56 83 VAL A C 1
ATOM 681 O O . VAL A 1 83 ? 4.519 -4.194 -10.241 1.00 89.56 83 VAL A O 1
ATOM 684 N N . MET A 1 84 ? 5.680 -2.928 -11.713 1.00 86.31 84 MET A N 1
ATOM 685 C CA . MET A 1 84 ? 5.239 -3.648 -12.901 1.00 86.31 84 MET A CA 1
ATOM 686 C C . MET A 1 84 ? 6.162 -4.850 -13.115 1.00 86.31 84 MET A C 1
ATOM 688 O O . MET A 1 84 ? 7.383 -4.695 -13.066 1.00 86.31 84 MET A O 1
ATOM 692 N N . ASP A 1 85 ? 5.571 -6.034 -13.273 1.00 72.38 85 ASP A N 1
ATOM 693 C CA . ASP A 1 85 ? 6.288 -7.251 -13.692 1.00 72.38 85 ASP A CA 1
ATOM 694 C C . ASP A 1 85 ? 6.640 -7.221 -15.192 1.00 72.38 85 ASP A C 1
ATOM 696 O O . ASP A 1 85 ? 5.864 -6.632 -15.985 1.00 72.38 85 ASP A O 1
#

Radius of gyration: 14.16 Å; Cα contacts (8 Å, |Δi|>4): 135; chains: 1; bounding box: 48×21×32 Å

Nearest PDB structures (foldseek):
  5jne-assembly1_A  TM=9.571E-01  e=1.477E-09  Saccharomyces cerevisiae S288C
  2eke-assembly2_D  TM=9.539E-01  e=1.689E-09  Saccharomyces cerevisiae
  3uqb-assembly1_A  TM=9.505E-01  e=3.299E-09  Saccharomyces cerevisiae S288C
  5jne-assembly2_E  TM=9.553E-01  e=8.424E-09  Saccharomyces cerevisiae S288C
  2eke-assembly1_C  TM=9.555E-01  e=1.881E-08  Saccharomyces cerevisiae

Foldseek 3Di:
DPPPPPPDPQDWAKEWEQEPVDRDIDIDIGGQQDFCLVVLVVVCVVVVHDSVQKFKDFPNDTGDRRDGNVNVVHHHHGYIYIDGD

Solvent-accessible surface area (backbone atoms only — not comparable to full-atom values): 5074 Å² total; per-residue (Å²): 134,85,80,78,75,82,72,67,86,73,60,61,38,37,38,32,40,33,42,78,92,44,94,56,73,47,82,44,80,45,45,36,84,41,50,43,38,63,59,53,54,50,50,21,63,77,69,74,47,59,68,90,47,49,47,44,30,43,97,91,37,79,62,55,49,82,42,26,40,56,80,70,68,61,53,70,72,38,66,33,41,34,43,76,113

Mean predicted aligned error: 6.22 Å